Protein AF-A0A919ZYW0-F1 (afdb_monomer)

pLDDT: mean 77.12, std 18.14, range [41.75, 95.56]

Mean predicted aligned error: 10.21 Å

Foldseek 3Di:
DDPPDDDPPVCLLVVLVVQLVVQLVPADPPPCSVVSNVVSCVVRPPPPPPPD

Secondary structure (DSSP, 8-state):
----SS-HHHHHHHHHHHHHHHHHHTS-SSSSHHHHHHHHHHHHTS------

Sequence (52 aa):
MNDSFVSTNQNTEIDSINSYFECITECSIVDGHQECITRCLEIHLKGDDQNE

Solvent-accessible surface area (backbone atoms only — not comparable to full-atom values): 3262 Å² total; per-residue (Å²): 143,81,90,76,85,84,54,75,68,59,50,53,53,53,51,25,52,51,50,28,56,58,47,49,72,73,42,51,84,86,67,63,35,68,60,45,42,52,50,29,41,56,74,36,66,52,72,85,82,81,73,133

Structure (mmCIF, N/CA/C/O backbone):
data_AF-A0A919ZYW0-F1
#
_entry.id   AF-A0A919ZYW0-F1
#
loop_
_atom_site.group_PDB
_atom_site.id
_atom_site.type_symbol
_atom_site.label_atom_id
_atom_site.label_alt_id
_atom_site.label_comp_id
_atom_site.label_asym_id
_atom_site.label_entity_id
_atom_site.label_seq_id
_atom_site.pdbx_PDB_ins_code
_atom_site.Cartn_x
_atom_site.Cartn_y
_atom_site.Cartn_z
_atom_site.occupancy
_atom_site.B_iso_or_equiv
_atom_site.auth_seq_id
_atom_site.auth_comp_id
_atom_site.auth_asym_id
_atom_site.auth_atom_id
_atom_site.pdbx_PDB_model_num
ATOM 1 N N . MET A 1 1 ? -9.008 10.752 32.038 1.00 49.03 1 MET A N 1
ATOM 2 C CA . MET A 1 1 ? -9.745 9.471 32.073 1.00 49.03 1 MET A CA 1
ATOM 3 C C . MET A 1 1 ? -11.155 9.743 31.590 1.00 49.03 1 MET A C 1
ATOM 5 O O . MET A 1 1 ? -11.994 9.976 32.449 1.00 49.03 1 MET A O 1
ATOM 9 N N . ASN A 1 2 ? -11.380 9.785 30.265 1.00 51.62 2 ASN A N 1
ATOM 10 C CA . ASN A 1 2 ? -12.703 9.819 29.611 1.00 51.62 2 ASN A CA 1
ATOM 11 C C . ASN A 1 2 ? -12.616 10.253 28.126 1.00 51.62 2 ASN A C 1
ATOM 13 O O . ASN A 1 2 ? -13.256 11.222 27.746 1.00 51.62 2 ASN A O 1
ATOM 17 N N . ASP A 1 3 ? -11.902 9.500 27.285 1.00 49.81 3 ASP A N 1
ATOM 18 C CA . ASP A 1 3 ? -12.175 9.464 25.828 1.00 49.81 3 ASP A CA 1
ATOM 19 C C . ASP A 1 3 ? -12.859 8.136 25.482 1.00 49.81 3 ASP A C 1
ATOM 21 O O . ASP A 1 3 ? -12.506 7.410 24.556 1.00 49.81 3 ASP A O 1
ATOM 25 N N . SER A 1 4 ? -13.810 7.759 26.339 1.00 52.78 4 SER A N 1
ATOM 26 C CA . SER A 1 4 ? -14.535 6.511 26.194 1.00 52.78 4 SER A CA 1
ATOM 27 C C . SER A 1 4 ? -15.664 6.710 25.189 1.00 52.78 4 SER A C 1
ATOM 29 O O . SER A 1 4 ? -16.664 7.367 25.472 1.00 52.78 4 SER A O 1
ATOM 31 N N . PHE A 1 5 ? -15.511 6.015 24.066 1.00 52.00 5 PHE A N 1
ATOM 32 C CA . PHE A 1 5 ? -16.586 5.243 23.445 1.00 52.00 5 PHE A CA 1
ATOM 33 C C . PHE A 1 5 ? -17.592 5.949 22.532 1.00 52.00 5 PHE A C 1
ATOM 35 O O . PHE A 1 5 ? -18.614 5.357 22.187 1.00 52.00 5 PHE A O 1
ATOM 42 N N . VAL A 1 6 ? -17.294 7.155 22.052 1.00 50.91 6 VAL A N 1
ATOM 43 C CA . VAL A 1 6 ? -17.992 7.698 20.880 1.00 50.91 6 VAL A CA 1
ATOM 44 C C . VAL A 1 6 ? -17.056 7.556 19.688 1.00 50.91 6 VAL A C 1
ATOM 46 O O . VAL A 1 6 ? -16.055 8.254 19.611 1.00 50.91 6 VAL A O 1
ATOM 49 N N . SER A 1 7 ? -17.401 6.662 18.760 1.00 48.78 7 SER A N 1
ATOM 50 C CA . SER A 1 7 ? -16.810 6.544 17.416 1.00 48.78 7 SER A CA 1
ATOM 51 C C . SER A 1 7 ? -15.773 5.439 17.162 1.00 48.78 7 SER A C 1
ATOM 53 O O . SER A 1 7 ? -14.749 5.652 16.519 1.00 48.78 7 SER A O 1
ATOM 55 N N . THR A 1 8 ? -16.046 4.205 17.589 1.00 51.25 8 THR A N 1
ATOM 56 C CA . THR A 1 8 ? -15.263 3.041 17.122 1.00 51.25 8 THR A CA 1
ATOM 57 C C . THR A 1 8 ? -15.377 2.842 15.600 1.00 51.25 8 THR A C 1
ATOM 59 O O . THR A 1 8 ? -14.395 2.466 14.982 1.00 51.25 8 THR A O 1
ATOM 62 N N . ASN A 1 9 ? -16.523 3.170 14.982 1.00 51.88 9 ASN A N 1
ATOM 63 C CA . ASN A 1 9 ? -16.748 2.977 13.538 1.00 51.88 9 ASN A CA 1
ATOM 64 C C . ASN A 1 9 ? -16.158 4.075 12.631 1.00 51.88 9 ASN A C 1
ATOM 66 O O . ASN A 1 9 ? -15.755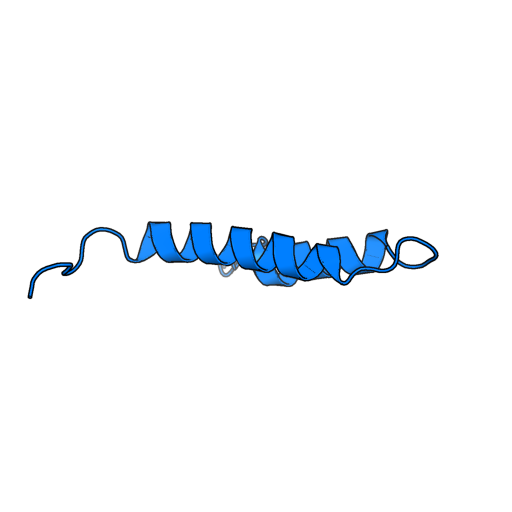 3.774 11.514 1.00 51.88 9 ASN A O 1
ATOM 70 N N . GLN A 1 10 ? -16.090 5.345 13.059 1.00 54.72 10 GLN A N 1
ATOM 71 C CA . GLN A 1 10 ? -15.483 6.375 12.194 1.00 54.72 10 GLN A CA 1
ATOM 72 C C . GLN A 1 10 ? -13.957 6.331 12.255 1.00 54.72 10 GLN A C 1
ATOM 74 O O . GLN A 1 10 ? -13.313 6.643 11.261 1.00 54.72 10 GLN A O 1
ATOM 79 N N . ASN A 1 11 ? -13.376 5.912 13.388 1.00 61.06 11 ASN A N 1
ATOM 80 C CA . ASN A 1 11 ? -11.932 5.684 13.455 1.00 61.06 11 ASN A CA 1
ATOM 81 C C . ASN A 1 11 ? -11.514 4.576 12.487 1.00 61.06 11 ASN A C 1
ATOM 83 O O . ASN A 1 11 ? -10.576 4.779 11.737 1.00 61.06 11 ASN A O 1
ATOM 87 N N . THR A 1 12 ? -12.256 3.467 12.395 1.00 71.00 12 THR A N 1
ATOM 88 C CA . THR A 1 12 ? -11.892 2.372 11.482 1.00 71.00 12 THR A CA 1
ATOM 89 C C . THR A 1 12 ? -11.929 2.773 10.009 1.00 71.00 12 THR A C 1
ATOM 91 O O . THR A 1 12 ? -11.045 2.372 9.258 1.00 71.00 12 THR A O 1
ATOM 94 N N . GLU A 1 13 ? -12.906 3.578 9.578 1.00 75.69 13 GLU A N 1
ATOM 95 C CA . GLU A 1 13 ? -12.952 4.089 8.198 1.00 75.69 13 GLU A CA 1
ATOM 96 C C . GLU A 1 13 ? -11.826 5.093 7.919 1.00 75.69 13 GLU A C 1
ATOM 98 O O . GLU A 1 13 ? -11.166 5.014 6.884 1.00 75.69 13 GLU A O 1
ATOM 103 N N . ILE A 1 14 ? -11.569 6.017 8.849 1.00 82.38 14 IL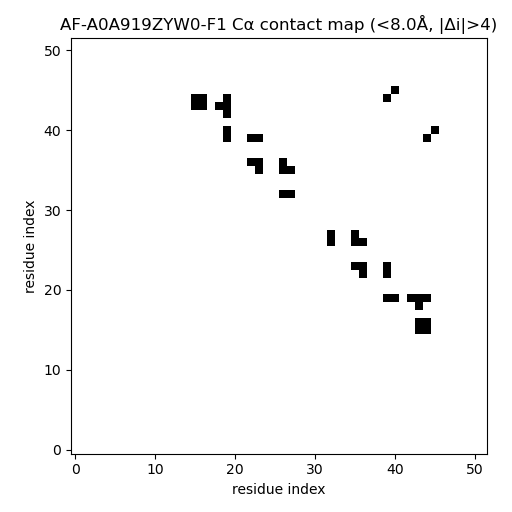E A N 1
ATOM 104 C CA . ILE A 1 14 ? -10.488 7.004 8.722 1.00 82.38 14 ILE A CA 1
ATOM 105 C C . ILE A 1 14 ? -9.120 6.309 8.709 1.00 82.38 14 ILE A C 1
ATOM 107 O O . ILE A 1 14 ? -8.270 6.647 7.887 1.00 82.38 14 ILE A O 1
ATOM 111 N N . ASP A 1 15 ? -8.922 5.311 9.565 1.00 85.12 15 ASP A N 1
ATOM 112 C CA . ASP A 1 15 ? -7.700 4.510 9.630 1.00 85.12 15 ASP A CA 1
ATOM 113 C C . ASP A 1 15 ? -7.497 3.720 8.334 1.00 85.12 15 ASP A C 1
ATOM 115 O O . ASP A 1 15 ? -6.404 3.722 7.774 1.00 85.12 15 ASP A O 1
ATOM 119 N N . SER A 1 16 ? -8.568 3.137 7.794 1.00 89.38 16 SER 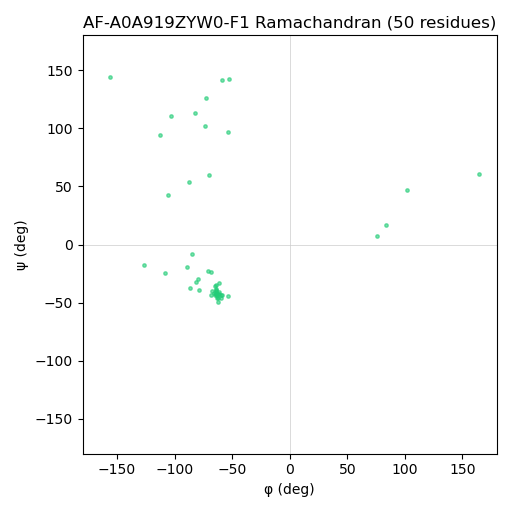A N 1
ATOM 120 C CA . SER A 1 16 ? -8.562 2.435 6.506 1.00 89.38 16 SER A CA 1
ATOM 121 C C . SER A 1 16 ? -8.152 3.354 5.347 1.00 89.38 16 SER A C 1
ATOM 123 O O . SER A 1 16 ? -7.301 3.003 4.529 1.00 89.38 16 SER A O 1
ATOM 125 N N . ILE A 1 17 ? -8.684 4.580 5.313 1.00 92.19 17 ILE A N 1
ATOM 126 C CA . ILE A 1 17 ? -8.310 5.602 4.326 1.00 92.19 17 ILE A CA 1
ATOM 127 C C . ILE A 1 17 ? -6.845 6.027 4.491 1.00 92.19 17 ILE A C 1
ATOM 129 O O . ILE A 1 17 ? -6.126 6.145 3.498 1.00 92.19 17 ILE A O 1
ATOM 133 N N . ASN A 1 18 ? -6.378 6.234 5.722 1.00 92.38 18 ASN A N 1
ATOM 134 C 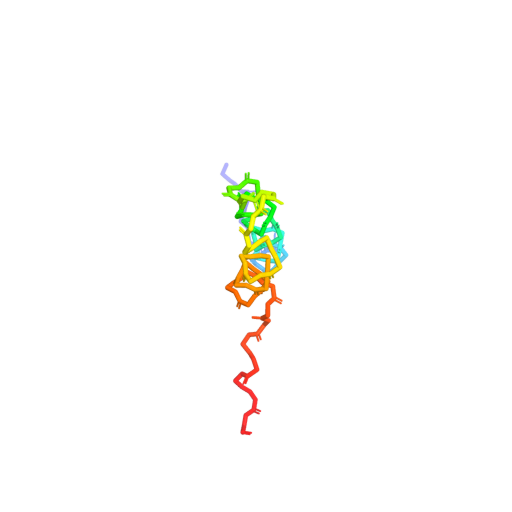CA . ASN A 1 18 ? -4.987 6.603 5.982 1.00 92.38 18 ASN A CA 1
ATOM 135 C C . ASN A 1 18 ? -4.022 5.492 5.547 1.00 92.38 18 ASN A C 1
ATOM 137 O O . ASN A 1 18 ? -3.035 5.773 4.867 1.00 92.38 18 ASN A O 1
ATOM 141 N N . SER A 1 19 ? -4.338 4.233 5.858 1.00 93.12 19 SER A N 1
ATOM 142 C CA . SER A 1 19 ? -3.548 3.082 5.417 1.00 93.12 19 SER A CA 1
ATOM 143 C C . SER A 1 19 ? -3.547 2.917 3.894 1.00 93.12 19 SER A C 1
ATOM 145 O O . SER A 1 19 ? -2.519 2.564 3.323 1.00 93.12 19 SER A O 1
ATOM 147 N N . TYR A 1 20 ? -4.649 3.236 3.205 1.00 94.25 20 TYR A N 1
ATOM 148 C CA . TYR A 1 20 ? -4.663 3.285 1.741 1.00 94.25 20 TYR A CA 1
ATOM 149 C C . TYR A 1 20 ? -3.653 4.301 1.187 1.00 94.25 20 TYR A C 1
ATOM 151 O O . TYR A 1 20 ? -2.898 3.974 0.268 1.00 94.25 20 TYR A O 1
ATOM 159 N N . PHE A 1 21 ? -3.609 5.515 1.747 1.00 94.31 21 PHE A N 1
ATOM 160 C CA . PHE A 1 21 ? -2.669 6.547 1.301 1.00 94.31 21 PHE A CA 1
ATOM 161 C C . PHE A 1 21 ? -1.210 6.156 1.541 1.00 94.31 21 PHE A C 1
ATOM 163 O O . PHE A 1 21 ? -0.377 6.381 0.666 1.00 94.31 21 PHE A O 1
ATOM 170 N N . GLU A 1 22 ? -0.911 5.529 2.677 1.00 94.75 22 GLU A N 1
ATOM 171 C CA . GLU A 1 22 ? 0.421 4.987 2.966 1.00 94.75 22 GLU A CA 1
ATOM 172 C C . GLU A 1 22 ? 0.797 3.849 1.997 1.00 94.75 22 GLU A C 1
ATOM 174 O O . GLU A 1 22 ? 1.918 3.785 1.497 1.00 94.75 22 GLU A O 1
ATOM 179 N N . CYS A 1 23 ? -0.158 2.990 1.636 1.00 95.56 23 CYS A N 1
ATOM 180 C CA . CYS A 1 23 ? 0.070 1.905 0.682 1.00 95.56 23 CYS A CA 1
ATOM 181 C C . CYS A 1 23 ? 0.433 2.424 -0.721 1.00 95.56 23 CYS A C 1
ATOM 183 O O . CYS A 1 23 ? 1.394 1.949 -1.328 1.00 95.56 23 CYS A O 1
ATOM 185 N N . ILE A 1 24 ? -0.288 3.426 -1.246 1.00 94.06 24 ILE A N 1
ATOM 186 C CA . ILE A 1 24 ? -0.025 3.924 -2.608 1.00 94.06 24 ILE A CA 1
ATOM 187 C C . ILE A 1 24 ? 1.285 4.710 -2.723 1.00 94.06 24 ILE A C 1
ATOM 189 O O . ILE A 1 24 ? 1.829 4.802 -3.823 1.00 94.06 24 ILE A O 1
ATOM 193 N N . THR A 1 25 ? 1.812 5.261 -1.622 1.00 93.50 25 THR A N 1
ATOM 194 C CA . THR A 1 25 ? 3.114 5.949 -1.640 1.00 93.50 25 THR A CA 1
ATOM 195 C C . THR A 1 25 ? 4.284 4.999 -1.873 1.00 93.50 25 THR A C 1
ATOM 197 O O . THR A 1 25 ? 5.307 5.422 -2.406 1.00 93.50 25 THR A O 1
ATOM 200 N N . GLU A 1 26 ? 4.111 3.716 -1.558 1.00 92.06 26 GLU A N 1
ATOM 201 C CA . GLU A 1 26 ? 5.098 2.663 -1.815 1.00 92.06 26 GLU A CA 1
ATOM 202 C C . GLU A 1 26 ? 4.997 2.092 -3.245 1.00 92.06 26 GLU A C 1
ATOM 204 O O . GLU A 1 26 ? 5.853 1.320 -3.686 1.00 92.06 26 GLU A O 1
ATOM 209 N N . CYS A 1 27 ? 3.962 2.464 -4.008 1.00 93.75 27 CYS A N 1
ATOM 210 C CA . CYS A 1 27 ? 3.783 1.984 -5.372 1.00 93.75 27 CYS A CA 1
ATOM 211 C C . CYS A 1 27 ? 4.784 2.630 -6.340 1.00 93.75 27 CYS A C 1
ATOM 213 O O . CYS A 1 27 ? 4.836 3.848 -6.510 1.00 93.75 27 CYS A O 1
ATOM 215 N N . SER A 1 28 ? 5.516 1.791 -7.079 1.00 86.75 28 SER A N 1
ATOM 216 C CA . SER A 1 28 ? 6.341 2.231 -8.210 1.00 86.75 28 SER A CA 1
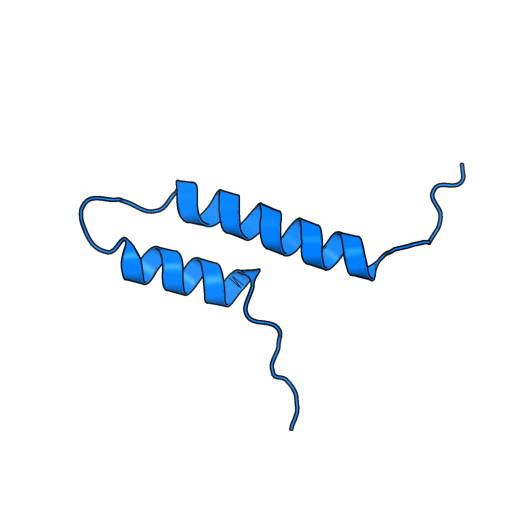ATOM 217 C C . SER A 1 28 ? 5.491 2.931 -9.276 1.00 86.75 28 SER A C 1
ATOM 219 O O . SER A 1 28 ? 4.373 2.508 -9.567 1.00 86.75 28 SER A O 1
ATOM 221 N N . ILE A 1 29 ? 6.035 3.990 -9.879 1.00 83.38 29 ILE A N 1
ATOM 222 C CA . ILE A 1 29 ? 5.394 4.763 -10.960 1.00 83.38 29 ILE A CA 1
ATOM 223 C C . ILE A 1 29 ? 5.744 4.181 -12.343 1.00 83.38 29 ILE A C 1
ATOM 225 O O . ILE A 1 29 ? 5.066 4.460 -13.327 1.00 83.38 29 ILE A O 1
ATOM 229 N N . VAL A 1 30 ? 6.813 3.383 -12.431 1.00 80.62 30 VAL A N 1
ATOM 230 C CA . VAL A 1 30 ? 7.477 3.067 -13.707 1.00 80.62 30 VAL A CA 1
ATOM 231 C C . VAL A 1 30 ? 6.848 1.867 -14.423 1.00 80.62 30 VAL A C 1
ATOM 233 O O . VAL A 1 30 ? 6.719 1.913 -15.637 1.00 80.62 30 VAL A O 1
ATOM 23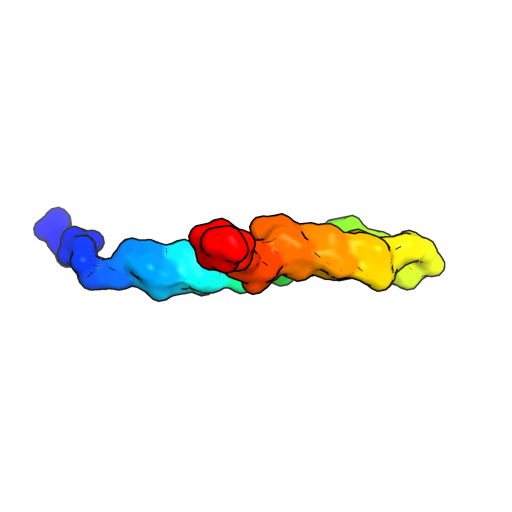6 N N . ASP A 1 31 ? 6.416 0.843 -13.677 1.00 75.69 31 ASP A N 1
ATOM 237 C CA . ASP A 1 31 ? 5.677 -0.334 -14.160 1.00 75.69 31 ASP A CA 1
ATOM 238 C C . ASP A 1 31 ? 4.869 -0.936 -12.995 1.00 75.69 31 ASP A C 1
ATOM 240 O O . ASP A 1 31 ? 5.316 -0.911 -11.847 1.00 75.69 31 ASP A O 1
ATOM 244 N N . GLY A 1 32 ? 3.668 -1.461 -13.264 1.00 76.44 32 GLY A N 1
ATOM 245 C CA . GLY A 1 32 ? 2.817 -2.099 -12.241 1.00 76.44 32 GLY A CA 1
ATOM 246 C C . GLY A 1 32 ? 2.089 -1.136 -11.289 1.00 76.44 32 GLY A C 1
ATOM 247 O O . GLY A 1 32 ? 1.423 -1.584 -10.356 1.00 76.44 32 GLY A O 1
ATOM 248 N N . HIS A 1 33 ? 2.155 0.178 -11.535 1.00 88.06 33 HIS A N 1
ATOM 249 C CA . HIS A 1 33 ? 1.505 1.205 -10.708 1.00 88.06 33 HIS A CA 1
ATOM 250 C C . HIS A 1 33 ? -0.000 0.950 -10.521 1.00 88.06 33 HIS A C 1
ATOM 252 O O . HIS A 1 33 ? -0.518 1.013 -9.408 1.00 88.06 33 HIS A O 1
ATOM 258 N N . GLN A 1 34 ? -0.700 0.597 -11.606 1.00 90.12 34 GLN A N 1
ATOM 259 C CA . GLN A 1 34 ? -2.138 0.318 -11.564 1.00 90.12 34 GLN A CA 1
ATOM 260 C C . GLN A 1 34 ? -2.473 -0.944 -10.764 1.00 90.12 34 GLN A C 1
ATOM 262 O O . GLN A 1 34 ? -3.444 -0.938 -10.010 1.00 90.12 34 GLN A O 1
ATOM 267 N N . GLU A 1 35 ? -1.681 -2.010 -10.896 1.00 93.19 35 GLU A N 1
ATOM 268 C CA . GLU A 1 35 ? -1.872 -3.246 -10.127 1.00 93.19 35 GLU A CA 1
ATOM 269 C C . GLU A 1 35 ? -1.631 -3.003 -8.633 1.00 93.19 35 GLU A C 1
ATOM 271 O O . GLU A 1 35 ? -2.415 -3.447 -7.795 1.00 93.19 35 GLU A O 1
ATOM 276 N N . CYS A 1 36 ? -0.595 -2.228 -8.299 1.00 94.50 36 CYS A N 1
ATOM 277 C CA . CYS A 1 36 ? -0.284 -1.845 -6.926 1.00 94.50 36 CYS A CA 1
ATOM 278 C C . CYS A 1 36 ? -1.410 -1.016 -6.287 1.00 94.50 36 CYS A C 1
ATOM 280 O O . CYS A 1 36 ? -1.900 -1.380 -5.219 1.00 94.50 36 CYS A O 1
ATOM 282 N N . ILE A 1 37 ? -1.899 0.032 -6.967 1.00 93.56 37 ILE A N 1
ATOM 283 C CA . ILE 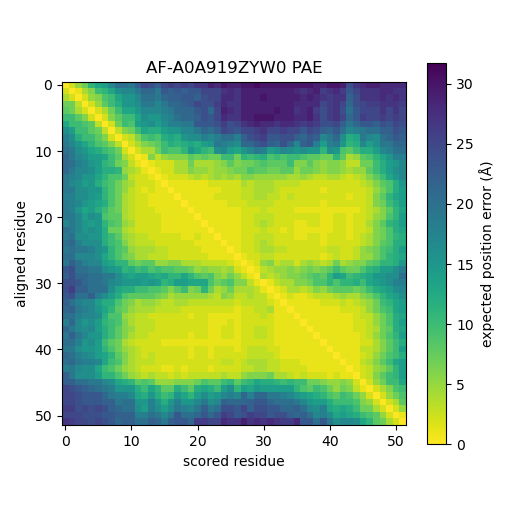A 1 37 ? -3.027 0.838 -6.468 1.00 93.56 37 ILE A CA 1
ATOM 284 C C . ILE A 1 37 ? -4.286 -0.017 -6.315 1.00 93.5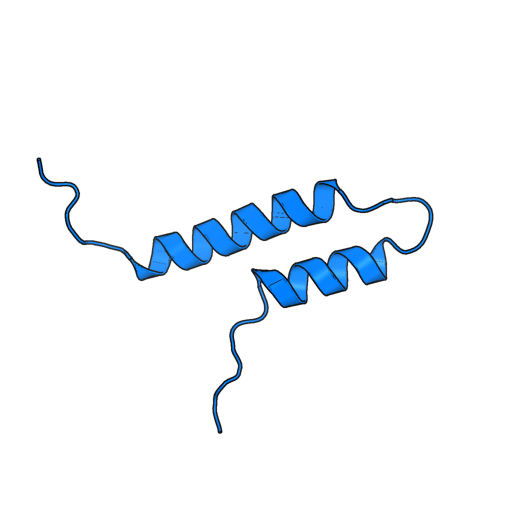6 37 ILE A C 1
ATOM 286 O O . ILE A 1 37 ? -4.979 0.098 -5.306 1.00 93.56 37 ILE A O 1
ATOM 290 N N . THR A 1 38 ? -4.576 -0.890 -7.285 1.00 93.69 38 THR A N 1
ATOM 291 C CA . THR A 1 38 ? -5.744 -1.785 -7.226 1.00 93.69 38 THR A CA 1
ATOM 292 C C . THR A 1 38 ? -5.677 -2.679 -5.991 1.00 93.69 38 THR A C 1
ATOM 294 O O . THR A 1 38 ? -6.652 -2.782 -5.253 1.00 93.69 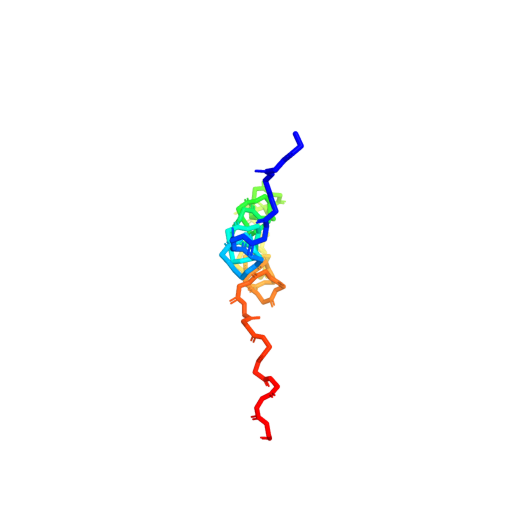38 THR A O 1
ATOM 297 N N . ARG A 1 39 ? -4.503 -3.242 -5.689 1.00 93.44 39 ARG A N 1
ATOM 298 C CA . ARG A 1 39 ? -4.286 -4.031 -4.474 1.00 93.44 39 ARG A CA 1
ATOM 299 C C . ARG A 1 39 ? -4.448 -3.202 -3.195 1.00 93.44 39 ARG A C 1
ATOM 301 O O . ARG A 1 39 ? -5.065 -3.679 -2.248 1.00 93.44 39 ARG A O 1
ATOM 308 N N . CYS A 1 40 ? -3.928 -1.974 -3.157 1.00 94.62 40 CYS A N 1
ATOM 309 C CA . CYS A 1 40 ? -4.110 -1.076 -2.011 1.00 94.62 40 CYS A CA 1
ATOM 310 C C . CYS A 1 40 ? -5.593 -0.746 -1.778 1.00 94.62 40 CYS A C 1
ATOM 312 O O . CYS A 1 40 ? -6.047 -0.738 -0.636 1.00 94.62 40 CYS A O 1
ATOM 314 N N . LEU A 1 41 ? -6.360 -0.518 -2.848 1.00 92.88 41 LEU A N 1
ATOM 315 C CA . LEU A 1 41 ? -7.809 -0.313 -2.774 1.00 92.88 41 LEU A CA 1
ATOM 316 C C . LEU A 1 41 ? -8.523 -1.549 -2.217 1.00 92.88 41 LEU A C 1
ATOM 318 O O . LEU A 1 41 ? -9.361 -1.419 -1.331 1.00 92.88 41 LEU A O 1
ATOM 322 N N . GLU A 1 42 ? -8.185 -2.741 -2.708 1.00 92.31 42 GLU A N 1
ATOM 323 C CA . GLU A 1 42 ? -8.811 -3.993 -2.268 1.00 92.31 42 GLU A CA 1
ATOM 324 C C . GLU A 1 42 ? -8.531 -4.331 -0.802 1.00 92.31 42 GLU A C 1
ATOM 326 O O . GLU A 1 42 ? -9.404 -4.869 -0.133 1.00 92.31 42 GLU A O 1
ATOM 331 N N . ILE A 1 43 ? -7.337 -4.014 -0.298 1.00 91.19 43 ILE A N 1
ATOM 332 C CA . ILE A 1 43 ? -6.951 -4.308 1.089 1.00 91.19 43 ILE A CA 1
ATOM 333 C C . ILE A 1 43 ? -7.544 -3.291 2.067 1.00 91.19 43 ILE A C 1
ATOM 335 O O . ILE A 1 43 ? -7.932 -3.666 3.171 1.00 91.19 43 ILE A O 1
ATOM 339 N N . HIS A 1 44 ? -7.573 -2.010 1.691 1.00 91.44 44 HIS A N 1
ATOM 340 C CA . HIS A 1 44 ? -7.861 -0.930 2.634 1.00 91.44 44 HIS A CA 1
ATOM 341 C C . HIS A 1 44 ? -9.231 -0.280 2.449 1.00 91.44 44 HIS A C 1
ATOM 343 O O . HIS A 1 44 ? -9.736 0.293 3.399 1.00 91.44 44 HIS A O 1
ATOM 349 N N . LEU A 1 45 ? -9.846 -0.321 1.266 1.00 87.31 45 LEU A N 1
ATOM 350 C CA . LEU A 1 45 ? -11.072 0.445 0.987 1.00 87.31 45 LEU A CA 1
ATOM 351 C C . LEU A 1 45 ? -12.232 -0.388 0.446 1.00 87.31 45 LEU A C 1
ATOM 353 O O . LEU A 1 45 ? -13.378 0.061 0.497 1.00 87.31 45 LEU A O 1
ATOM 357 N N . LYS A 1 46 ? -11.974 -1.596 -0.058 1.00 82.50 46 LYS A N 1
ATOM 358 C CA . LYS A 1 46 ? -13.038 -2.535 -0.397 1.00 82.50 46 LYS A CA 1
ATOM 359 C C . LYS A 1 46 ? -13.597 -3.093 0.910 1.00 82.50 46 LYS A C 1
ATOM 361 O O . LYS A 1 46 ? -12.970 -3.932 1.548 1.00 82.50 46 LYS A O 1
ATOM 366 N N . GLY A 1 47 ? -14.751 -2.571 1.324 1.00 64.00 47 GLY A N 1
ATOM 367 C CA . GLY A 1 47 ? -15.503 -3.130 2.442 1.00 64.00 47 GLY A CA 1
ATOM 368 C C . GLY A 1 47 ? -15.728 -4.621 2.210 1.00 64.00 47 GLY A C 1
ATOM 369 O O . GLY A 1 47 ? -15.918 -5.039 1.067 1.00 64.00 47 GLY A O 1
ATOM 370 N N . ASP A 1 48 ? -15.662 -5.416 3.278 1.00 58.69 48 ASP A N 1
ATOM 371 C CA . ASP A 1 48 ? -16.088 -6.812 3.254 1.00 58.69 48 ASP A CA 1
ATOM 372 C C . ASP A 1 48 ? -17.530 -6.847 2.718 1.00 58.69 48 ASP A C 1
ATOM 374 O O . ASP A 1 48 ? -18.494 -6.661 3.461 1.00 58.69 48 ASP A O 1
ATOM 378 N N . ASP A 1 49 ? -17.700 -7.100 1.421 1.00 57.28 49 ASP A N 1
ATOM 379 C CA . ASP A 1 49 ? -18.939 -7.638 0.867 1.00 57.28 49 ASP A CA 1
ATOM 380 C C . ASP A 1 49 ? -19.052 -9.098 1.348 1.00 57.28 49 ASP A C 1
ATOM 382 O O . ASP A 1 49 ? -19.069 -10.045 0.569 1.00 57.28 49 ASP A O 1
ATOM 386 N N . GLN A 1 50 ? -19.095 -9.297 2.668 1.00 56.47 50 GLN A N 1
ATOM 387 C CA . GLN A 1 50 ? -19.630 -10.496 3.305 1.00 56.47 50 GLN A CA 1
ATOM 388 C C . GLN A 1 50 ? -21.132 -10.289 3.512 1.00 56.47 50 GLN A C 1
ATOM 390 O O . GLN A 1 50 ? -21.649 -10.400 4.619 1.00 56.47 50 GLN A O 1
ATOM 395 N N . ASN A 1 51 ? -21.834 -9.945 2.435 1.00 43.19 51 ASN A N 1
ATOM 396 C CA . ASN A 1 51 ? -23.283 -10.029 2.372 1.00 43.19 51 ASN A CA 1
ATOM 397 C C . ASN A 1 51 ? -23.633 -11.122 1.355 1.00 43.19 51 ASN A C 1
ATOM 399 O O . ASN A 1 51 ? -23.697 -10.844 0.164 1.00 43.19 51 ASN A O 1
ATOM 403 N N . GLU A 1 52 ? -23.828 -12.327 1.907 1.00 41.75 52 GLU A N 1
ATOM 404 C CA . GLU A 1 52 ? -24.628 -13.474 1.419 1.00 41.75 52 GLU A CA 1
ATOM 405 C C . GLU A 1 52 ? -24.267 -14.165 0.087 1.00 41.75 52 GLU A C 1
ATOM 407 O O . GLU A 1 52 ? -24.439 -13.583 -1.006 1.00 41.75 52 GLU A O 1
#

Radius of gyration: 14.78 Å; Cα contacts (8 Å, |Δi|>4): 22; chains: 1; bounding box: 32×23×46 Å

Nearest PDB structures (foldseek):
  7lvf-assembly1_A  TM=3.898E-01  e=4.253E+00  Juglans regia